Protein AF-A0A1A2YUH5-F1 (afdb_monomer)

Structure (mmCIF, N/CA/C/O backbone):
data_AF-A0A1A2YUH5-F1
#
_entry.id   AF-A0A1A2YUH5-F1
#
loop_
_atom_site.group_PDB
_atom_site.id
_atom_site.type_symbol
_atom_site.label_atom_id
_atom_site.label_alt_id
_atom_site.label_comp_id
_atom_site.label_asym_id
_atom_site.label_entity_id
_atom_site.label_seq_id
_atom_site.pdbx_PDB_ins_code
_atom_site.Cartn_x
_atom_site.Cartn_y
_atom_site.Cartn_z
_atom_site.occupancy
_atom_site.B_iso_or_equiv
_atom_site.auth_seq_id
_atom_site.auth_comp_id
_atom_site.auth_asym_id
_atom_site.auth_atom_id
_atom_site.pdbx_PDB_model_num
ATOM 1 N N . MET A 1 1 ? 0.653 0.019 -10.937 1.00 92.31 1 MET A N 1
ATOM 2 C CA . MET A 1 1 ? 0.363 0.058 -9.490 1.00 92.31 1 MET A CA 1
ATOM 3 C C . MET A 1 1 ? 1.049 -1.124 -8.840 1.00 92.31 1 MET A C 1
ATOM 5 O O . MET A 1 1 ? 0.907 -2.230 -9.346 1.00 92.31 1 MET A O 1
ATOM 9 N N . LEU A 1 2 ? 1.797 -0.877 -7.772 1.00 95.50 2 LEU A N 1
ATOM 10 C CA . LEU A 1 2 ? 2.476 -1.890 -6.966 1.00 95.50 2 LEU A CA 1
ATOM 11 C C . LEU A 1 2 ? 1.868 -1.88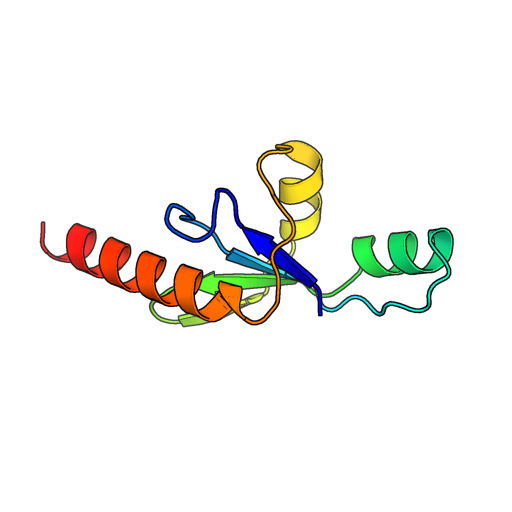3 -5.566 1.00 95.50 2 LEU A C 1
ATOM 13 O O . LEU A 1 2 ? 1.500 -0.810 -5.085 1.00 95.50 2 LEU A O 1
ATOM 17 N N . TYR A 1 3 ? 1.775 -3.042 -4.926 1.00 96.75 3 TYR A N 1
ATOM 18 C CA . TYR A 1 3 ? 1.173 -3.199 -3.604 1.00 96.75 3 TYR A CA 1
ATOM 19 C C . TYR A 1 3 ? 2.175 -3.818 -2.642 1.00 96.75 3 TYR A C 1
ATOM 21 O O . TYR A 1 3 ? 2.956 -4.676 -3.044 1.00 96.75 3 TYR A O 1
ATOM 29 N N . TYR A 1 4 ? 2.145 -3.371 -1.390 1.00 96.75 4 TYR A N 1
ATOM 30 C CA . TYR A 1 4 ? 3.023 -3.866 -0.338 1.00 96.75 4 TYR A CA 1
ATOM 31 C C . TYR A 1 4 ? 2.227 -4.109 0.937 1.00 96.75 4 TYR A C 1
ATOM 33 O O . TYR A 1 4 ? 1.409 -3.266 1.315 1.00 96.75 4 TYR A O 1
ATOM 41 N N . ALA A 1 5 ? 2.497 -5.220 1.608 1.00 96.94 5 ALA A N 1
ATOM 42 C CA . ALA A 1 5 ? 1.966 -5.535 2.929 1.00 96.94 5 ALA A CA 1
ATOM 43 C C . ALA A 1 5 ? 3.112 -5.743 3.922 1.00 96.94 5 ALA A C 1
ATOM 45 O O . ALA A 1 5 ? 4.209 -6.132 3.527 1.00 96.94 5 ALA A O 1
ATOM 46 N N . ASP A 1 6 ? 2.862 -5.458 5.199 1.00 94.38 6 ASP A N 1
ATOM 47 C CA . ASP A 1 6 ? 3.862 -5.586 6.269 1.00 94.38 6 ASP A CA 1
ATOM 48 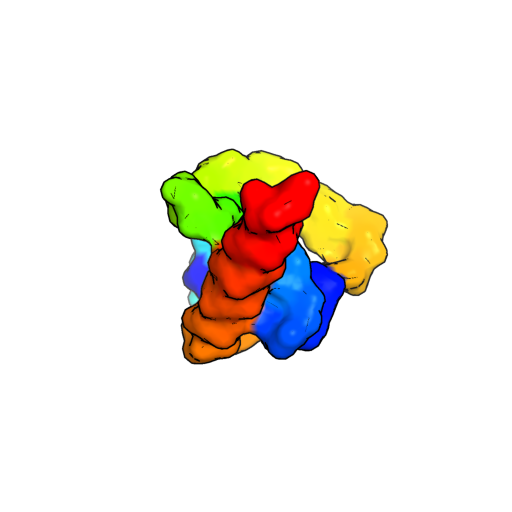C C . ASP A 1 6 ? 4.076 -7.036 6.745 1.00 94.38 6 ASP A C 1
ATOM 50 O O . ASP A 1 6 ? 4.993 -7.332 7.506 1.00 94.38 6 ASP A O 1
ATOM 54 N N . LEU A 1 7 ? 3.190 -7.941 6.333 1.00 89.44 7 LEU A N 1
ATOM 55 C CA . LEU A 1 7 ? 3.219 -9.374 6.604 1.00 89.44 7 LEU A CA 1
ATOM 56 C C . LEU A 1 7 ? 2.517 -10.110 5.455 1.00 89.44 7 LEU A C 1
ATOM 58 O O . LEU A 1 7 ? 1.940 -9.496 4.554 1.00 89.44 7 LEU A O 1
ATOM 62 N N . LEU A 1 8 ? 2.488 -11.445 5.537 1.00 87.12 8 LEU A N 1
ATOM 63 C CA . LEU A 1 8 ? 1.658 -12.270 4.658 1.00 87.12 8 LEU A CA 1
ATOM 64 C C . LEU A 1 8 ? 0.204 -11.759 4.629 1.00 87.12 8 LEU A C 1
ATOM 66 O O . LEU A 1 8 ? -0.306 -11.357 5.680 1.00 87.12 8 LEU A O 1
ATOM 70 N N . PRO A 1 9 ? -0.502 -11.836 3.485 1.00 87.62 9 PRO A N 1
ATOM 71 C CA . PRO A 1 9 ? -1.809 -11.201 3.311 1.00 87.62 9 PRO A CA 1
ATOM 72 C C . PRO A 1 9 ? -2.855 -11.505 4.397 1.00 87.62 9 PRO A C 1
ATOM 74 O O . PRO A 1 9 ? -3.655 -10.647 4.773 1.00 87.62 9 PRO A O 1
ATOM 77 N N . GLN A 1 10 ? -2.839 -12.724 4.941 1.00 85.56 10 GLN A N 1
ATOM 78 C CA . GLN A 1 10 ? -3.741 -13.169 6.005 1.00 85.56 10 GLN A CA 1
ATOM 79 C C . GLN A 1 10 ? -3.437 -12.580 7.397 1.00 85.56 10 GLN A C 1
ATOM 81 O O . GLN A 1 10 ? -4.273 -12.672 8.293 1.00 85.56 10 GLN A O 1
ATOM 86 N N . TYR A 1 11 ? -2.249 -12.006 7.591 1.00 88.44 11 TYR A N 1
ATOM 87 C CA . TYR A 1 11 ? -1.776 -11.441 8.861 1.00 88.44 11 TYR A CA 1
ATOM 88 C C . TYR A 1 11 ? -1.391 -9.959 8.762 1.00 88.44 11 TYR A C 1
ATOM 90 O O . TYR A 1 11 ? -1.079 -9.354 9.785 1.00 88.44 11 TYR A O 1
ATOM 98 N N . ALA A 1 12 ? -1.405 -9.386 7.558 1.00 92.00 12 ALA A N 1
ATOM 99 C CA . ALA A 1 12 ? -1.044 -8.000 7.295 1.00 92.00 12 ALA A CA 1
ATOM 100 C C . ALA A 1 12 ? -1.880 -7.014 8.123 1.00 92.00 12 ALA A C 1
ATOM 102 O O . ALA A 1 12 ? -3.110 -7.100 8.189 1.00 92.00 12 ALA A O 1
ATOM 103 N N . THR A 1 13 ? -1.192 -6.056 8.740 1.00 90.75 13 THR A N 1
ATOM 104 C CA . THR A 1 13 ? -1.795 -4.964 9.516 1.00 90.75 13 THR A CA 1
ATOM 105 C C . THR A 1 13 ? -1.651 -3.615 8.828 1.00 90.75 13 THR A C 1
ATOM 107 O O . THR A 1 13 ? -2.322 -2.651 9.202 1.00 90.75 13 THR A O 1
ATOM 110 N N . LYS A 1 14 ? -0.817 -3.545 7.788 1.00 94.69 14 LYS A N 1
ATOM 111 C CA . LYS A 1 14 ? -0.648 -2.381 6.932 1.00 94.69 14 LYS A CA 1
ATOM 112 C C . LYS A 1 14 ? -0.645 -2.795 5.469 1.00 94.69 14 LYS A C 1
ATOM 114 O O . LYS A 1 14 ? -0.207 -3.878 5.096 1.00 94.69 14 LYS A O 1
ATOM 119 N N . LEU A 1 15 ? -1.103 -1.873 4.633 1.00 97.38 15 LEU A N 1
ATOM 120 C CA . LEU A 1 15 ? -1.188 -2.065 3.197 1.00 97.38 15 LEU A CA 1
ATOM 121 C C . LEU A 1 15 ? -0.890 -0.746 2.492 1.00 97.38 15 LEU A C 1
ATOM 123 O O . LEU A 1 15 ? -1.570 0.259 2.711 1.00 97.38 15 LEU A O 1
ATOM 127 N N . LEU A 1 16 ? 0.119 -0.766 1.631 1.00 97.62 16 LEU A N 1
ATOM 128 C CA . LEU A 1 16 ? 0.545 0.357 0.811 1.00 97.62 16 LEU A CA 1
ATOM 129 C C . LEU A 1 16 ? 0.282 0.063 -0.661 1.00 97.62 16 LEU A C 1
ATOM 131 O O . LEU A 1 16 ? 0.373 -1.077 -1.116 1.00 97.62 16 LEU A O 1
ATOM 135 N N . ARG A 1 17 ? 0.018 1.119 -1.426 1.00 97.56 17 ARG A N 1
ATOM 136 C CA . ARG A 1 17 ? 0.087 1.090 -2.885 1.00 97.56 17 ARG A CA 1
ATOM 137 C C . ARG A 1 17 ? 0.978 2.208 -3.396 1.00 97.56 17 ARG A C 1
ATOM 139 O O . ARG A 1 17 ? 0.961 3.312 -2.852 1.00 97.56 17 ARG A O 1
ATOM 146 N N . ILE A 1 18 ? 1.728 1.925 -4.453 1.00 97.25 18 ILE A N 1
ATOM 147 C CA . ILE A 1 18 ? 2.631 2.866 -5.112 1.00 97.25 18 ILE A CA 1
ATOM 148 C C . ILE A 1 18 ? 2.286 2.919 -6.598 1.00 97.25 18 ILE A C 1
ATOM 150 O O . ILE A 1 18 ? 2.338 1.911 -7.312 1.00 97.25 18 ILE A O 1
ATOM 154 N N . ASP A 1 19 ? 1.952 4.116 -7.075 1.00 96.06 19 ASP A N 1
ATOM 155 C CA . ASP A 1 19 ? 1.633 4.369 -8.477 1.00 96.06 19 ASP A CA 1
ATOM 156 C C . ASP A 1 19 ? 2.906 4.643 -9.282 1.00 96.06 19 ASP A C 1
ATOM 158 O O . ASP A 1 19 ? 3.204 5.771 -9.681 1.00 96.06 19 ASP A O 1
ATOM 162 N N . ALA A 1 20 ? 3.714 3.595 -9.433 1.00 93.06 20 ALA A N 1
ATOM 163 C CA . ALA A 1 20 ? 4.909 3.610 -10.260 1.00 93.06 20 ALA A CA 1
ATOM 164 C C . ALA A 1 20 ? 4.629 2.934 -11.615 1.00 93.06 20 ALA A C 1
ATOM 166 O O . ALA A 1 20 ? 3.999 1.865 -11.644 1.00 93.06 20 ALA A O 1
ATOM 167 N N . PRO A 1 21 ? 5.091 3.519 -12.734 1.00 88.19 21 PRO A N 1
ATOM 168 C CA . PRO A 1 21 ? 5.093 2.840 -14.021 1.00 88.19 21 PRO A CA 1
ATOM 169 C C . PRO A 1 21 ? 6.063 1.652 -13.994 1.00 88.19 21 PRO A C 1
ATOM 171 O O . PRO A 1 21 ? 7.096 1.702 -13.330 1.00 88.19 21 PRO A O 1
ATOM 174 N N . VAL A 1 22 ? 5.725 0.602 -14.743 1.00 86.44 22 VAL A N 1
ATOM 175 C CA . VAL A 1 22 ? 6.604 -0.546 -14.994 1.00 86.44 22 VAL A CA 1
ATOM 176 C C . VAL A 1 22 ? 6.836 -0.606 -16.495 1.00 86.44 22 VAL A C 1
ATOM 178 O O . VAL A 1 22 ? 5.911 -0.862 -17.266 1.00 86.44 22 VAL A O 1
ATOM 181 N N . THR A 1 23 ? 8.057 -0.292 -16.906 1.00 89.81 23 THR A N 1
ATOM 182 C CA . THR A 1 23 ? 8.471 -0.179 -18.309 1.00 89.81 23 THR A CA 1
ATOM 183 C C . THR A 1 23 ? 9.350 -1.347 -18.749 1.00 89.81 23 THR A C 1
ATOM 185 O O . THR A 1 23 ? 9.557 -1.539 -19.946 1.00 89.81 23 THR A O 1
ATOM 188 N N . GLY A 1 24 ? 9.848 -2.143 -17.795 1.00 89.38 24 GLY A N 1
ATOM 189 C CA . GLY A 1 24 ? 10.782 -3.243 -18.039 1.00 89.38 24 GLY A CA 1
ATOM 190 C C . GLY A 1 24 ? 12.250 -2.810 -17.999 1.00 89.38 24 GLY A C 1
ATOM 191 O O . GLY A 1 24 ? 13.134 -3.663 -17.913 1.00 89.38 24 GLY A O 1
ATOM 192 N N . ASP A 1 25 ? 12.527 -1.502 -17.997 1.00 94.81 25 ASP A N 1
ATOM 193 C CA . ASP A 1 25 ? 13.840 -0.969 -17.644 1.00 94.81 25 ASP A CA 1
ATOM 194 C C . ASP A 1 25 ? 13.934 -0.849 -16.123 1.00 94.81 25 ASP A C 1
ATOM 196 O O . ASP A 1 25 ? 13.388 0.062 -15.503 1.00 94.81 25 ASP A O 1
ATOM 200 N N . ARG A 1 26 ? 14.685 -1.769 -15.517 1.00 91.12 26 ARG A N 1
ATOM 201 C CA . ARG A 1 26 ? 14.858 -1.836 -14.064 1.00 91.12 26 ARG A CA 1
ATOM 202 C C . ARG A 1 26 ? 15.397 -0.538 -13.455 1.00 91.12 26 ARG A C 1
ATOM 204 O O . ARG A 1 26 ? 15.043 -0.224 -12.320 1.00 91.12 26 ARG A O 1
ATOM 211 N N . VAL A 1 27 ? 16.272 0.189 -14.152 1.00 93.81 27 VAL A N 1
ATOM 212 C CA . VAL A 1 27 ? 16.849 1.438 -13.631 1.00 93.81 27 VAL A CA 1
ATOM 213 C C . VAL A 1 27 ? 15.805 2.548 -13.685 1.00 93.81 27 VAL A C 1
ATOM 215 O O . VAL A 1 27 ? 15.618 3.257 -12.695 1.00 93.81 27 VAL A O 1
ATO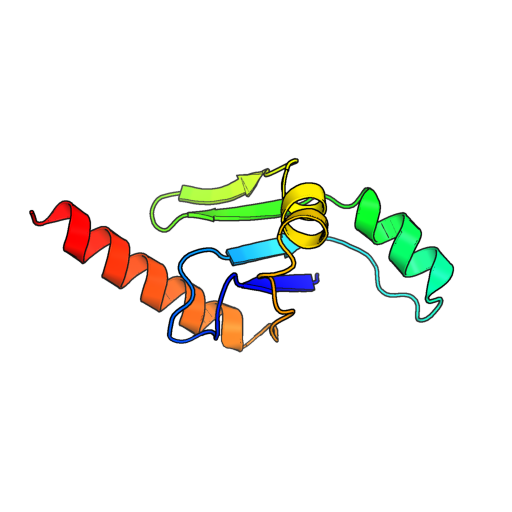M 218 N N . ALA A 1 28 ? 15.093 2.672 -14.805 1.00 94.44 28 ALA A N 1
ATOM 219 C CA . ALA A 1 28 ? 14.031 3.663 -14.952 1.00 94.44 28 ALA A CA 1
ATOM 220 C C . ALA A 1 28 ? 12.864 3.403 -13.984 1.00 94.44 28 ALA A C 1
ATOM 222 O O . ALA A 1 28 ? 12.403 4.330 -13.316 1.00 94.44 28 ALA A O 1
ATOM 223 N N . ASP A 1 29 ? 12.444 2.144 -13.851 1.00 94.06 29 ASP A N 1
ATOM 224 C CA . ASP A 1 29 ? 11.364 1.719 -12.959 1.00 94.06 29 ASP A CA 1
ATOM 225 C C . ASP A 1 29 ? 11.723 2.005 -11.493 1.00 94.06 29 ASP A C 1
ATOM 227 O O . ASP A 1 29 ? 10.901 2.520 -10.734 1.00 94.06 29 ASP A O 1
ATOM 231 N N . TRP A 1 30 ? 12.980 1.771 -11.103 1.00 93.06 30 TRP A N 1
ATOM 232 C CA . TRP A 1 30 ? 13.478 2.114 -9.770 1.00 93.06 30 TRP A CA 1
ATOM 233 C C . TRP A 1 30 ? 13.466 3.624 -9.493 1.00 93.06 30 TRP A C 1
ATOM 235 O O . TRP A 1 30 ? 13.038 4.065 -8.422 1.00 93.06 30 TRP A O 1
ATOM 245 N N . GLU A 1 31 ? 13.922 4.447 -10.441 1.00 94.69 31 GLU A N 1
ATOM 246 C CA . GLU A 1 31 ? 13.891 5.906 -10.283 1.00 94.69 31 GLU A CA 1
ATOM 247 C C . GLU A 1 31 ? 12.462 6.452 -10.215 1.00 94.69 31 GLU A C 1
ATOM 249 O O . GLU A 1 31 ? 12.184 7.344 -9.405 1.00 94.69 31 GLU A O 1
ATOM 254 N N . ALA A 1 32 ? 11.552 5.898 -11.018 1.00 94.94 32 ALA A N 1
ATOM 255 C CA . ALA A 1 32 ? 10.143 6.262 -10.999 1.00 94.94 32 ALA A CA 1
ATOM 256 C C . ALA A 1 32 ? 9.479 5.858 -9.674 1.00 94.94 32 ALA A C 1
ATOM 258 O O . ALA A 1 32 ? 8.786 6.671 -9.061 1.00 94.94 32 ALA A O 1
ATOM 259 N N . TRP A 1 33 ? 9.756 4.649 -9.181 1.00 95.50 33 TRP A N 1
ATOM 260 C CA . TRP A 1 33 ? 9.2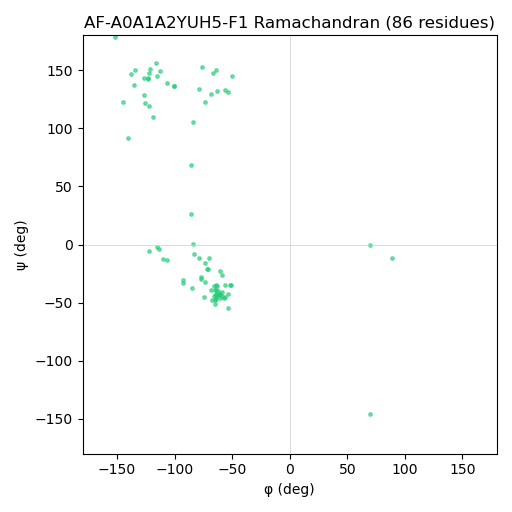19 4.129 -7.923 1.00 95.50 33 TRP A CA 1
ATOM 261 C C . TRP A 1 33 ? 9.529 5.021 -6.719 1.00 95.50 33 TRP A C 1
ATOM 263 O O . TRP A 1 33 ? 8.634 5.357 -5.939 1.00 95.50 33 TRP A O 1
ATOM 273 N N . LYS A 1 34 ? 10.777 5.492 -6.601 1.00 94.06 34 LYS A N 1
ATOM 274 C CA . LYS A 1 34 ? 11.214 6.353 -5.487 1.00 94.06 34 LYS A CA 1
ATOM 275 C C . LYS A 1 34 ? 10.453 7.678 -5.388 1.00 94.06 34 LYS A C 1
ATOM 277 O O . LYS A 1 34 ? 10.462 8.302 -4.332 1.00 94.06 34 LYS A O 1
ATOM 282 N N . ARG A 1 35 ? 9.854 8.140 -6.489 1.00 93.75 35 ARG A N 1
ATOM 283 C CA . ARG A 1 35 ? 9.152 9.433 -6.583 1.00 93.75 35 ARG A CA 1
ATOM 284 C C . ARG A 1 35 ? 7.649 9.279 -6.799 1.00 93.75 35 ARG A C 1
ATOM 286 O O . ARG A 1 35 ? 6.940 10.281 -6.860 1.00 93.75 35 ARG A O 1
ATOM 293 N N . ALA A 1 36 ? 7.183 8.045 -6.960 1.00 96.56 36 ALA A N 1
ATOM 294 C CA . ALA A 1 36 ? 5.797 7.734 -7.240 1.00 96.56 36 ALA A CA 1
ATOM 295 C C . ALA A 1 36 ? 4.887 8.144 -6.079 1.00 96.56 36 ALA A C 1
ATOM 297 O O . ALA A 1 36 ? 5.271 8.119 -4.906 1.00 96.56 36 ALA A O 1
ATOM 298 N N . ARG A 1 37 ? 3.644 8.493 -6.414 1.00 97.00 37 ARG A N 1
ATOM 299 C CA . ARG A 1 37 ? 2.614 8.723 -5.405 1.00 97.00 37 ARG A CA 1
ATOM 300 C C . ARG A 1 37 ? 2.369 7.419 -4.656 1.00 97.00 37 ARG A C 1
ATOM 302 O O . ARG A 1 37 ? 2.167 6.377 -5.278 1.00 97.00 37 ARG A O 1
ATOM 309 N N . ALA A 1 38 ? 2.341 7.511 -3.336 1.00 97.62 38 ALA A N 1
ATOM 310 C CA . ALA A 1 38 ? 2.033 6.390 -2.473 1.00 97.62 38 ALA A CA 1
ATOM 311 C C . ALA A 1 38 ? 0.832 6.692 -1.582 1.00 97.62 38 ALA A C 1
ATOM 313 O O . ALA A 1 38 ? 0.580 7.843 -1.204 1.00 97.62 38 ALA A O 1
ATOM 314 N N . GLU A 1 39 ? 0.075 5.647 -1.279 1.00 98.44 39 GLU A N 1
ATOM 315 C CA . GLU A 1 39 ? -1.110 5.702 -0.437 1.00 98.44 39 GLU A CA 1
ATOM 316 C C . GLU A 1 39 ? -1.137 4.507 0.509 1.00 98.44 39 GLU A C 1
ATOM 318 O O . GLU A 1 39 ? -0.698 3.415 0.152 1.00 98.44 39 GLU A O 1
ATOM 323 N N . ILE A 1 40 ? -1.681 4.722 1.703 1.00 97.88 40 ILE A N 1
ATOM 324 C CA . ILE A 1 40 ? -1.915 3.684 2.703 1.00 97.88 40 ILE A CA 1
ATOM 325 C C . ILE A 1 40 ? -3.406 3.377 2.775 1.00 97.88 40 ILE A C 1
ATOM 327 O O . ILE A 1 40 ? -4.242 4.279 2.691 1.00 97.88 40 ILE A O 1
ATOM 331 N N . TRP A 1 41 ? -3.754 2.101 2.896 1.00 97.94 41 TRP A N 1
ATOM 332 C CA . TRP A 1 41 ? -5.127 1.697 3.151 1.00 97.94 41 TRP A CA 1
ATOM 333 C C . TRP A 1 41 ? -5.464 1.884 4.628 1.00 97.94 41 TRP A C 1
ATOM 335 O O . TRP A 1 41 ? -4.719 1.468 5.513 1.00 97.94 41 TRP A O 1
ATOM 345 N N . GLN A 1 42 ? -6.619 2.484 4.884 1.00 96.06 42 GLN A N 1
ATOM 346 C CA . GLN A 1 42 ? -7.195 2.643 6.209 1.00 96.06 42 GLN A CA 1
ATOM 347 C C . GLN A 1 42 ? -8.624 2.087 6.182 1.00 96.06 42 GLN A C 1
ATOM 349 O O . GLN A 1 42 ? -9.406 2.524 5.333 1.00 96.06 42 GLN A O 1
ATOM 354 N N . PRO A 1 43 ? -9.018 1.193 7.107 1.00 94.88 43 PRO A N 1
ATOM 355 C CA . PRO A 1 43 ? -10.340 0.558 7.089 1.00 94.88 43 PRO A CA 1
ATOM 356 C C . PRO A 1 43 ? -11.522 1.532 6.991 1.00 94.88 43 PRO A C 1
ATOM 358 O O . PRO A 1 43 ? -12.510 1.242 6.324 1.00 94.88 43 PRO A O 1
ATOM 361 N N . LYS A 1 44 ? -11.410 2.713 7.614 1.00 93.75 44 LYS A N 1
ATOM 362 C CA . LYS A 1 44 ? -12.502 3.701 7.695 1.00 93.75 44 LYS A CA 1
ATOM 363 C C . LYS A 1 44 ? -12.498 4.739 6.580 1.00 93.75 44 LYS A C 1
ATOM 365 O O . LYS A 1 44 ? -13.550 5.261 6.229 1.00 93.75 44 LYS A O 1
ATOM 370 N N . THR A 1 45 ? -11.324 5.091 6.061 1.00 96.06 45 THR A N 1
ATOM 371 C CA . THR A 1 45 ? -11.166 6.208 5.110 1.00 96.06 45 THR A CA 1
ATOM 372 C C . THR A 1 45 ? -10.701 5.759 3.730 1.00 96.06 45 THR A C 1
ATOM 374 O O . THR A 1 45 ? -10.575 6.580 2.827 1.00 96.06 45 THR A O 1
ATOM 377 N N . GLY A 1 46 ? -10.447 4.464 3.558 1.00 97.25 46 GLY A N 1
ATOM 378 C CA . GLY A 1 46 ? -9.916 3.893 2.336 1.00 97.25 46 GLY A CA 1
ATOM 379 C C . GLY A 1 46 ? -8.463 4.292 2.087 1.00 97.25 46 GLY A C 1
ATOM 380 O O . GLY A 1 46 ? -7.675 4.438 3.01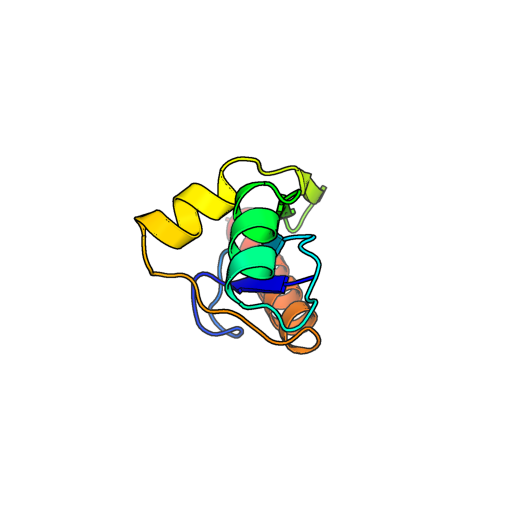9 1.00 97.25 46 GLY A O 1
ATOM 381 N N . TRP A 1 47 ? -8.102 4.454 0.815 1.00 97.75 47 TRP A N 1
ATOM 382 C CA . TRP A 1 47 ? -6.756 4.856 0.409 1.00 97.75 47 TRP A CA 1
ATOM 383 C C . TRP A 1 47 ? -6.501 6.333 0.704 1.00 97.75 47 TRP A C 1
ATOM 385 O O . TRP A 1 47 ? -7.208 7.201 0.191 1.00 97.7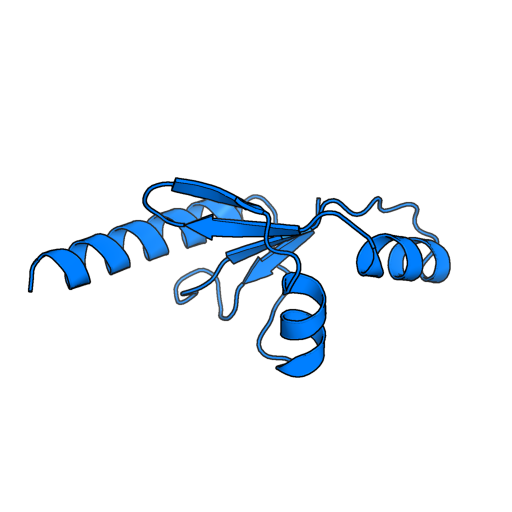5 47 TRP A O 1
ATOM 395 N N . THR A 1 48 ? -5.462 6.621 1.485 1.00 97.94 48 THR A N 1
ATOM 396 C CA . THR A 1 48 ? -5.065 7.986 1.845 1.00 97.94 48 THR A CA 1
ATOM 397 C C . THR A 1 48 ? -3.618 8.266 1.434 1.00 97.94 48 THR A C 1
ATOM 399 O O . THR A 1 48 ? -2.780 7.369 1.529 1.00 97.94 48 THR A O 1
ATOM 402 N N . PRO A 1 49 ? -3.283 9.486 0.963 1.00 97.81 49 PRO A N 1
ATOM 403 C CA . PRO A 1 49 ? -1.908 9.846 0.612 1.00 97.81 49 PRO A CA 1
ATOM 404 C C . PRO A 1 49 ? -0.921 9.580 1.751 1.00 97.81 49 PRO A C 1
ATOM 406 O O . PRO A 1 49 ? -1.144 10.015 2.880 1.00 97.81 49 PRO A O 1
ATOM 409 N N . TYR A 1 50 ? 0.187 8.907 1.440 1.00 96.88 50 TYR A N 1
ATOM 410 C CA . TYR A 1 50 ? 1.208 8.538 2.416 1.00 96.88 50 TYR A CA 1
ATOM 411 C C . TYR A 1 50 ? 2.618 8.698 1.838 1.00 96.88 50 TYR A C 1
ATOM 413 O O . TYR A 1 50 ? 3.176 7.789 1.233 1.00 96.88 50 TYR A O 1
ATOM 421 N N . SER A 1 51 ? 3.219 9.872 2.037 1.00 94.00 51 SER A N 1
ATOM 422 C CA . SER A 1 51 ? 4.554 10.204 1.512 1.00 94.00 51 SER A CA 1
ATOM 423 C C . SER A 1 51 ? 5.707 9.444 2.182 1.00 94.00 51 SER A C 1
ATOM 425 O O . SER A 1 51 ? 6.827 9.485 1.681 1.00 94.00 51 SER A O 1
ATOM 427 N N . GLY A 1 52 ? 5.450 8.762 3.304 1.00 93.12 52 GLY A N 1
ATOM 428 C CA . GLY A 1 52 ? 6.436 7.955 4.027 1.00 93.12 52 GLY A CA 1
ATOM 429 C C . GLY A 1 52 ? 6.631 6.540 3.475 1.00 93.12 52 GLY A C 1
ATOM 430 O O . GLY A 1 52 ? 7.566 5.869 3.900 1.00 93.12 52 GLY A O 1
ATOM 431 N N . ALA A 1 53 ? 5.798 6.094 2.526 1.00 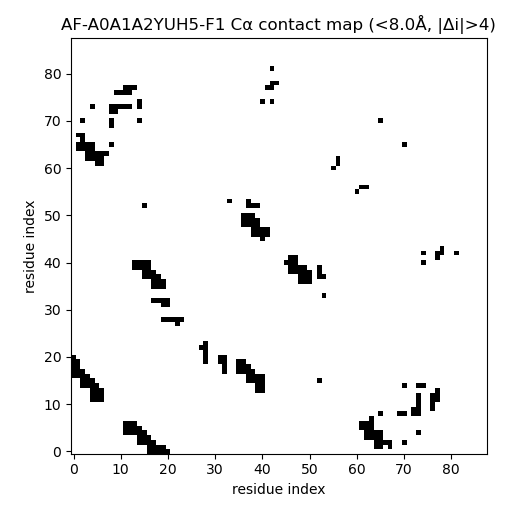94.81 53 ALA A N 1
ATOM 432 C CA . ALA A 1 53 ? 5.742 4.701 2.074 1.00 94.81 53 ALA A CA 1
ATOM 433 C C . ALA A 1 53 ? 7.100 4.148 1.627 1.00 94.81 53 ALA A C 1
ATOM 435 O O . ALA A 1 53 ? 7.559 3.136 2.144 1.00 94.81 53 ALA A O 1
ATOM 436 N N . GLN A 1 54 ? 7.772 4.823 0.689 1.00 94.56 54 GLN A N 1
ATOM 437 C CA . GLN A 1 54 ? 9.056 4.359 0.161 1.00 94.56 54 GLN A CA 1
ATOM 438 C C . GLN A 1 54 ? 10.141 4.319 1.242 1.00 94.56 54 GLN A C 1
ATOM 440 O O . GLN A 1 54 ? 10.977 3.421 1.232 1.00 94.56 54 GLN A O 1
ATOM 445 N N . ALA A 1 55 ? 10.131 5.272 2.178 1.00 93.19 55 ALA A N 1
ATOM 446 C CA . ALA A 1 55 ? 11.078 5.281 3.288 1.00 93.19 55 ALA A CA 1
ATOM 447 C C . ALA A 1 55 ? 10.817 4.124 4.263 1.00 93.19 55 ALA A C 1
ATOM 449 O O . ALA A 1 55 ? 11.769 3.514 4.736 1.00 93.19 55 ALA A O 1
ATOM 450 N N . GLU A 1 56 ? 9.550 3.799 4.533 1.00 93.00 56 GLU A N 1
ATOM 451 C CA . GLU A 1 56 ? 9.172 2.675 5.393 1.00 93.00 56 GLU A CA 1
ATOM 452 C C . GLU A 1 56 ? 9.537 1.334 4.742 1.00 93.00 56 GLU A C 1
ATOM 454 O O . GLU A 1 56 ? 10.236 0.537 5.361 1.00 93.00 56 GLU A O 1
ATOM 459 N N . ILE A 1 57 ? 9.188 1.140 3.464 1.00 93.12 57 ILE A N 1
ATOM 460 C CA . ILE A 1 57 ? 9.511 -0.072 2.690 1.00 93.12 57 ILE A CA 1
ATOM 461 C C . ILE A 1 57 ? 11.021 -0.331 2.658 1.00 93.12 57 ILE A C 1
ATOM 463 O O . ILE A 1 57 ? 11.464 -1.452 2.892 1.00 93.12 57 ILE A O 1
ATOM 467 N N . LEU A 1 58 ? 11.829 0.702 2.394 1.00 91.12 58 LEU A N 1
ATOM 468 C CA . LEU A 1 58 ? 13.288 0.558 2.344 1.00 91.12 58 LEU A CA 1
ATOM 469 C C . LEU A 1 58 ? 13.943 0.484 3.724 1.00 91.12 58 LEU A C 1
ATOM 471 O O . LEU A 1 58 ? 15.026 -0.081 3.852 1.00 91.12 58 LEU A O 1
ATOM 475 N N . GLY A 1 59 ? 13.335 1.118 4.725 1.00 89.06 59 GLY A N 1
ATOM 476 C CA . GLY A 1 59 ? 13.923 1.296 6.046 1.00 89.06 59 GLY A CA 1
ATOM 477 C C . GLY A 1 59 ? 13.697 0.115 6.980 1.00 89.06 59 GLY A C 1
ATOM 478 O O . GLY A 1 59 ? 14.597 -0.204 7.754 1.00 89.06 59 GLY A O 1
ATOM 479 N N . THR A 1 60 ? 12.523 -0.523 6.926 1.00 82.62 60 THR A N 1
ATOM 480 C CA . THR A 1 60 ? 12.204 -1.643 7.825 1.00 82.62 60 THR A CA 1
ATOM 481 C C . THR A 1 60 ? 12.549 -2.992 7.209 1.00 82.62 60 THR A C 1
ATOM 483 O O . THR A 1 60 ? 12.961 -3.891 7.930 1.00 82.62 60 THR A O 1
ATOM 486 N N . GLY A 1 61 ? 12.419 -3.140 5.886 1.00 74.12 61 GLY A N 1
ATOM 487 C CA . GLY A 1 61 ? 12.577 -4.434 5.213 1.00 74.12 61 GLY A CA 1
ATOM 488 C C . GLY A 1 61 ? 11.454 -5.435 5.511 1.00 74.12 61 GLY A C 1
ATOM 489 O O . GLY A 1 61 ? 11.459 -6.522 4.949 1.00 74.12 61 GLY A O 1
ATOM 490 N N . ASP A 1 62 ? 10.477 -5.048 6.333 1.00 86.06 62 ASP A N 1
ATOM 491 C CA . ASP A 1 62 ? 9.312 -5.853 6.715 1.00 86.06 62 ASP A CA 1
ATOM 492 C C . ASP A 1 62 ? 8.169 -5.714 5.698 1.00 86.06 62 ASP A C 1
ATOM 494 O O . ASP A 1 62 ? 7.008 -5.789 6.066 1.00 86.06 62 ASP A O 1
ATOM 498 N N . TRP A 1 63 ? 8.467 -5.405 4.436 1.00 93.75 63 TRP A N 1
ATOM 499 C CA . TRP A 1 63 ? 7.447 -5.166 3.418 1.00 93.75 63 TRP A CA 1
ATOM 500 C C . TRP A 1 63 ? 7.632 -6.108 2.247 1.00 93.75 63 TRP A C 1
ATOM 502 O O . TRP A 1 63 ? 8.630 -6.026 1.527 1.00 93.75 63 TRP A O 1
ATOM 512 N N . ASP A 1 64 ? 6.618 -6.927 2.010 1.00 92.00 64 ASP A N 1
ATOM 513 C CA . ASP A 1 64 ? 6.562 -7.821 0.867 1.00 92.00 64 ASP A CA 1
ATOM 514 C C . ASP A 1 64 ? 5.668 -7.225 -0.217 1.00 92.00 64 ASP A C 1
ATOM 516 O O . ASP A 1 64 ? 4.593 -6.682 0.053 1.00 92.00 64 ASP A O 1
ATOM 520 N N . GLY A 1 65 ? 6.133 -7.315 -1.464 1.00 94.00 65 GLY A N 1
ATOM 521 C CA . GLY A 1 65 ? 5.291 -7.033 -2.619 1.00 94.00 65 GLY A CA 1
ATOM 522 C C . GLY A 1 65 ? 4.216 -8.109 -2.740 1.00 94.00 65 GLY A C 1
ATOM 523 O O . GLY A 1 65 ? 4.551 -9.291 -2.725 1.00 94.00 65 GLY A O 1
ATOM 524 N N . ILE A 1 66 ? 2.957 -7.697 -2.872 1.00 95.88 66 ILE A N 1
ATOM 525 C CA . ILE A 1 66 ? 1.809 -8.607 -3.004 1.00 95.88 66 ILE A CA 1
ATOM 526 C C . ILE A 1 66 ? 1.124 -8.437 -4.356 1.00 95.88 66 ILE A C 1
ATOM 528 O O . ILE A 1 66 ? 1.199 -7.366 -4.979 1.00 95.88 66 ILE A O 1
ATOM 532 N N . ASP A 1 67 ? 0.421 -9.479 -4.788 1.00 94.81 67 ASP A N 1
ATOM 533 C CA . ASP A 1 67 ? -0.326 -9.438 -6.036 1.00 94.81 67 ASP A CA 1
ATOM 534 C C . ASP A 1 67 ? -1.632 -8.624 -5.892 1.00 94.81 67 ASP A C 1
ATOM 536 O O . ASP A 1 67 ? -2.196 -8.490 -4.799 1.00 94.81 67 ASP A O 1
ATOM 540 N N . PRO A 1 68 ? -2.148 -8.026 -6.987 1.00 94.81 68 PRO A N 1
ATOM 541 C CA . PRO A 1 68 ? -3.355 -7.200 -6.929 1.00 94.81 68 PRO A CA 1
ATOM 542 C C . PRO A 1 68 ? -4.614 -7.913 -6.411 1.00 94.81 68 PRO A C 1
ATOM 544 O O . PRO A 1 68 ? -5.516 -7.249 -5.902 1.00 94.81 68 PRO A O 1
ATOM 547 N N . ASP A 1 69 ? -4.714 -9.233 -6.561 1.00 94.88 69 ASP A N 1
ATOM 548 C CA . ASP A 1 69 ? -5.830 -10.046 -6.065 1.00 94.88 69 ASP A CA 1
ATOM 549 C C . ASP A 1 69 ? -5.755 -10.297 -4.549 1.00 94.88 69 ASP A C 1
ATOM 551 O O . ASP A 1 69 ? -6.791 -10.371 -3.884 1.00 94.88 69 ASP A O 1
ATOM 555 N N . GLU A 1 70 ? -4.553 -10.311 -3.971 1.00 96.25 70 GLU A N 1
ATOM 556 C CA . GLU A 1 70 ? -4.330 -10.433 -2.525 1.00 96.25 70 GLU A CA 1
ATOM 557 C C . GLU A 1 70 ? -4.729 -9.165 -1.751 1.00 96.25 70 GLU A C 1
ATOM 559 O O . GLU A 1 70 ? -5.052 -9.226 -0.561 1.00 96.25 70 GLU A O 1
ATOM 564 N N . VAL A 1 71 ? -4.793 -8.012 -2.425 1.00 96.81 71 VAL A N 1
ATOM 565 C CA . VAL A 1 71 ? -5.184 -6.718 -1.835 1.00 96.81 71 VAL A CA 1
ATOM 566 C C . VAL A 1 71 ? -6.531 -6.807 -1.117 1.00 96.81 71 VAL A C 1
ATOM 568 O O . VAL A 1 71 ? -6.679 -6.284 -0.013 1.00 96.81 71 VAL A O 1
ATOM 571 N N . VAL A 1 72 ? -7.513 -7.492 -1.710 1.00 95.00 72 VAL A N 1
ATOM 572 C CA . VAL A 1 72 ? -8.863 -7.615 -1.132 1.00 95.00 72 VAL A CA 1
ATOM 573 C C . VAL A 1 72 ? -8.837 -8.419 0.170 1.00 95.00 72 VAL A C 1
ATOM 575 O O . VAL A 1 72 ? -9.560 -8.089 1.112 1.00 95.00 72 VAL A O 1
ATOM 578 N N . VAL A 1 73 ? -7.977 -9.438 0.249 1.00 94.44 73 VAL A N 1
ATOM 579 C CA . VAL A 1 73 ? -7.797 -10.255 1.457 1.00 94.44 73 VAL A CA 1
ATOM 580 C C . VAL A 1 73 ? -7.223 -9.400 2.585 1.00 94.44 73 VAL A C 1
ATOM 582 O O . VAL A 1 73 ? -7.778 -9.382 3.684 1.00 94.44 73 VAL A O 1
ATOM 585 N N . VAL A 1 74 ? -6.173 -8.626 2.300 1.00 96.44 74 VAL A N 1
ATOM 586 C CA . VAL A 1 74 ? -5.552 -7.728 3.286 1.00 96.44 74 VAL A CA 1
ATOM 587 C C . VAL A 1 74 ? -6.542 -6.677 3.787 1.00 96.44 74 VAL A C 1
ATOM 589 O O . VAL A 1 74 ? -6.678 -6.472 4.993 1.00 96.44 74 VAL A O 1
ATOM 592 N N . GLN A 1 75 ? -7.286 -6.040 2.879 1.00 97.06 75 GLN A N 1
ATOM 593 C CA . GLN A 1 75 ? -8.288 -5.039 3.246 1.00 97.06 75 GLN A CA 1
ATOM 594 C C . GLN A 1 75 ? -9.361 -5.613 4.177 1.00 97.06 75 GLN A C 1
ATOM 596 O O . GLN A 1 75 ? -9.699 -4.971 5.173 1.00 97.06 75 GLN A O 1
ATOM 601 N N . ALA A 1 76 ? -9.871 -6.814 3.882 1.00 93.81 76 ALA A N 1
ATOM 602 C CA . ALA A 1 76 ? -10.862 -7.487 4.719 1.00 93.81 76 ALA A CA 1
ATOM 603 C C . ALA A 1 76 ? -10.318 -7.781 6.126 1.00 93.81 76 ALA A C 1
ATOM 605 O O . ALA A 1 76 ? -10.996 -7.505 7.115 1.00 93.81 76 ALA A O 1
ATOM 606 N N . ASN A 1 77 ? -9.077 -8.262 6.232 1.00 91.44 77 ASN A N 1
ATOM 607 C CA . ASN A 1 77 ? -8.447 -8.541 7.525 1.00 91.44 77 ASN A CA 1
ATOM 608 C C . ASN A 1 77 ? -8.249 -7.273 8.360 1.00 91.44 77 ASN A C 1
ATOM 610 O O . ASN A 1 77 ? -8.554 -7.267 9.552 1.00 91.44 77 ASN A O 1
ATOM 614 N N . MET A 1 78 ? -7.800 -6.182 7.736 1.00 94.50 78 MET A N 1
ATOM 615 C CA . MET A 1 78 ? -7.632 -4.900 8.421 1.00 94.50 78 MET A CA 1
ATOM 616 C C . MET A 1 78 ? -8.969 -4.329 8.919 1.00 94.50 78 MET A C 1
ATOM 618 O O . MET A 1 78 ? -9.004 -3.726 9.990 1.00 94.50 78 MET A O 1
ATOM 622 N N . ILE A 1 79 ? -10.070 -4.536 8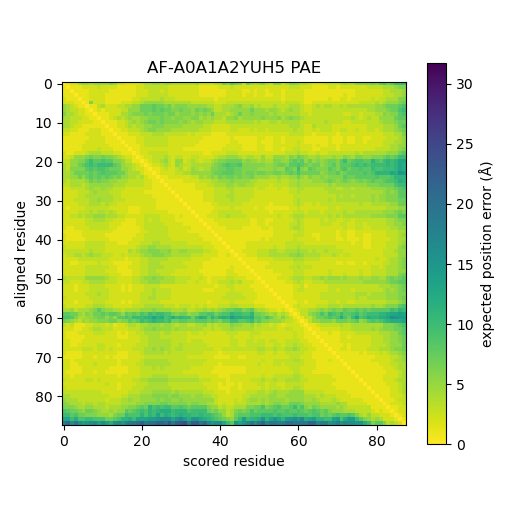.182 1.00 94.38 79 ILE A N 1
ATOM 623 C CA . ILE A 1 79 ? -11.424 -4.156 8.624 1.00 94.38 79 ILE A CA 1
ATOM 624 C C . ILE A 1 79 ? -11.835 -4.966 9.857 1.00 94.38 79 ILE A C 1
ATOM 626 O O . ILE A 1 79 ? -12.192 -4.377 10.874 1.00 94.38 79 ILE A O 1
ATOM 630 N N . VAL A 1 80 ? -11.717 -6.296 9.803 1.00 91.69 80 VAL A N 1
ATOM 631 C CA . VAL A 1 80 ? -12.063 -7.174 10.937 1.00 91.69 80 VAL A CA 1
ATOM 632 C C . VAL A 1 80 ? -11.237 -6.827 12.181 1.00 91.69 80 VAL A C 1
ATOM 634 O O . VAL A 1 80 ? -11.765 -6.798 13.294 1.00 91.69 80 VAL A O 1
ATOM 637 N N . ALA A 1 81 ? -9.946 -6.536 12.009 1.00 88.62 81 ALA A N 1
ATOM 638 C CA . ALA A 1 81 ? -9.073 -6.137 13.106 1.00 88.62 81 ALA A CA 1
ATOM 639 C C . ALA A 1 81 ? -9.502 -4.798 13.732 1.00 88.62 81 ALA A C 1
ATOM 641 O O . ALA A 1 81 ? -9.601 -4.708 14.956 1.00 88.62 81 ALA A O 1
ATOM 642 N N . ASP A 1 82 ? -9.782 -3.773 12.920 1.00 90.56 82 ASP A N 1
ATOM 643 C CA . ASP A 1 82 ? -10.236 -2.462 13.406 1.00 90.56 82 ASP A CA 1
ATOM 644 C C . ASP A 1 82 ? -11.561 -2.562 14.179 1.00 90.56 82 ASP A C 1
ATOM 646 O O . ASP A 1 82 ? -11.678 -1.997 15.269 1.00 90.56 82 ASP A O 1
ATOM 650 N N . GLU A 1 83 ? -12.520 -3.349 13.682 1.00 90.25 83 GLU A N 1
ATOM 651 C CA . GLU A 1 83 ? -13.791 -3.604 14.370 1.00 90.25 83 GLU A CA 1
ATOM 652 C C . GLU A 1 83 ? -13.586 -4.295 15.725 1.00 90.25 83 GLU A C 1
ATOM 654 O O . GLU A 1 83 ? -14.198 -3.909 16.724 1.00 90.25 83 GLU A O 1
ATOM 659 N N . TRP A 1 84 ? -12.689 -5.285 15.790 1.00 86.69 84 TRP A N 1
ATOM 660 C CA . TRP A 1 84 ? -12.391 -5.994 17.036 1.00 86.69 84 TRP A CA 1
ATOM 661 C C . TRP A 1 84 ? -11.762 -5.089 18.098 1.00 86.69 84 TRP A C 1
ATOM 663 O O . TRP A 1 84 ? -12.088 -5.211 19.281 1.00 86.69 84 TRP A O 1
ATOM 673 N N . TYR A 1 85 ? -10.874 -4.177 17.694 1.00 82.56 85 TYR A N 1
ATOM 674 C CA . TYR A 1 85 ? -10.275 -3.207 18.612 1.00 82.56 85 TYR A CA 1
ATOM 675 C C . TYR A 1 85 ? -11.250 -2.099 19.023 1.00 82.56 85 TYR A C 1
ATOM 677 O O . TYR A 1 85 ? -11.169 -1.633 20.154 1.00 82.56 85 TYR A O 1
ATOM 685 N N . ALA A 1 86 ? -12.184 -1.701 18.155 1.00 82.88 86 ALA A N 1
ATOM 686 C CA . ALA A 1 86 ? -13.195 -0.691 18.473 1.00 82.88 86 ALA A CA 1
ATOM 687 C C . ALA A 1 86 ? -14.281 -1.184 19.449 1.00 82.88 86 ALA A C 1
ATOM 689 O O . ALA A 1 86 ? -14.950 -0.370 20.083 1.00 82.88 86 ALA A O 1
ATOM 690 N N . ALA A 1 87 ? -14.477 -2.501 19.563 1.00 77.81 87 ALA A N 1
ATOM 691 C CA . ALA A 1 87 ? -15.474 -3.118 20.440 1.00 77.81 87 ALA A CA 1
ATOM 692 C C . ALA A 1 87 ? -15.011 -3.313 21.901 1.00 77.81 87 ALA A C 1
ATOM 694 O O . ALA A 1 87 ? -15.767 -3.859 22.709 1.00 77.81 87 ALA A O 1
ATOM 695 N N . LYS A 1 88 ? -13.780 -2.912 22.236 1.00 63.34 88 LYS A N 1
ATOM 696 C CA . LYS A 1 88 ? -13.182 -3.014 23.575 1.00 63.34 88 LYS A CA 1
ATOM 697 C C . LYS A 1 88 ? -13.033 -1.648 24.225 1.00 63.34 88 LYS A C 1
ATOM 699 O O . LYS A 1 88 ? -13.204 -1.598 25.462 1.00 63.34 88 LYS A O 1
#

Solvent-accessible surface area (backbone atoms only — not comparable to full-atom values): 4954 Å² total; per-residue (Å²): 107,45,37,34,22,55,41,62,50,94,70,20,82,48,42,38,38,33,58,28,70,82,79,84,46,68,67,60,28,51,60,40,45,76,71,32,60,30,28,34,59,37,79,89,73,42,74,38,87,30,91,57,48,67,58,49,47,71,67,68,64,54,50,45,80,52,57,82,77,47,50,60,53,25,51,52,46,36,36,57,52,53,53,59,62,72,75,110

Mean predicted aligned error: 3.47 Å

Sequence (88 aa):
MLYYADLLPQYATKLLRIDAPVTGDRVADWEAWKRARAEIWQPKTGWTPYSGAQAEILGTGDWDGIDPDEVVVVQANMIVADEWYAAK

Organism: NCBI:txid339268

Foldseek 3Di:
DWKKFLAPLQPGQKIKDWPFDDPPPPVNSVVRRLVTFMWIQDLPPGTDTDNCVVVCCVPVVSMDIDDPVSVVSNSVNNNVVVVVVVVD

Radius of gyration: 13.62 Å; Cα contacts (8 Å, |Δi|>4): 142; chains: 1; bounding box: 32×23×42 Å
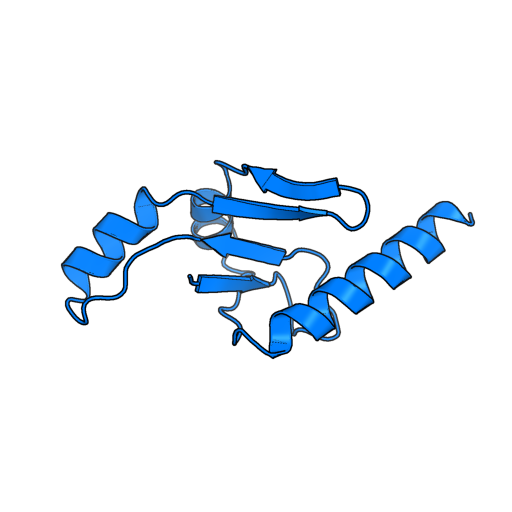
Secondary structure (DSSP, 8-state):
-EEEESS-TTT-S-EEEEE----S-HHHHHHHHTTSEEEEEETTTEEEE-TTHHHHHHHH---EEE-TTHHHHHHHHHHHHHHHHHT-

Nearest PDB structures (foldseek):
  4arl-assembly2_B  TM=4.541E-01  e=9.201E+00  Yersinia pestis
  5bmu-assembly1_A  TM=3.539E-01  e=7.602E+00  Homo sapiens

pLDDT: mean 92.64, std 5.52, range [63.34, 98.44]